Protein AF-A0A945FI73-F1 (afdb_monomer)

Radius of gyration: 17.89 Å; Cα contacts (8 Å, |Δi|>4): 32; chains: 1; bounding box: 19×40×52 Å

Solvent-accessible surface area (backbone atoms only — not comparable to full-atom values): 3503 Å² total; per-residue (Å²): 128,80,46,76,44,72,50,98,92,36,82,72,47,74,38,41,70,68,56,36,54,73,76,30,70,66,53,42,49,52,52,52,56,66,71,48,79,80,76,87,86,86,82,80,73,86,86,75,88,90,136

Mean predicted aligned error: 11.31 Å

Structure (mmCIF, N/CA/C/O backbone):
data_AF-A0A945FI73-F1
#
_entry.id   AF-A0A945FI73-F1
#
loop_
_atom_site.group_PDB
_atom_site.id
_atom_site.type_symbol
_atom_site.label_atom_id
_atom_site.label_alt_id
_atom_site.label_comp_id
_atom_site.label_asym_id
_atom_site.label_entity_id
_atom_site.label_seq_id
_atom_site.pdbx_PDB_ins_code
_atom_site.Cartn_x
_atom_site.Cartn_y
_atom_site.Cartn_z
_atom_site.occupancy
_atom_site.B_iso_or_equiv
_atom_site.auth_seq_id
_atom_site.auth_comp_id
_atom_site.auth_asym_id
_atom_site.auth_atom_id
_atom_site.pdbx_PDB_model_num
ATOM 1 N N . ASP A 1 1 ? 10.545 -9.507 -1.465 1.00 71.62 1 ASP A N 1
ATOM 2 C CA . ASP A 1 1 ? 9.728 -8.322 -1.134 1.00 71.62 1 ASP A CA 1
ATOM 3 C C . ASP A 1 1 ? 8.305 -8.735 -0.822 1.00 71.62 1 ASP A C 1
ATOM 5 O O . ASP A 1 1 ? 7.742 -9.519 -1.576 1.00 71.62 1 ASP A O 1
ATOM 9 N N . GLN A 1 2 ? 7.745 -8.257 0.290 1.00 82.50 2 GLN A N 1
ATOM 10 C CA . GLN A 1 2 ? 6.376 -8.565 0.709 1.00 82.50 2 GLN A CA 1
ATOM 11 C C . GLN A 1 2 ? 5.688 -7.272 1.149 1.00 82.50 2 GLN A C 1
ATOM 13 O O . GLN A 1 2 ? 6.221 -6.533 1.974 1.00 82.50 2 GLN A O 1
ATOM 18 N N . ILE A 1 3 ? 4.514 -7.004 0.591 1.00 88.25 3 ILE A N 1
ATOM 19 C CA . ILE A 1 3 ? 3.699 -5.820 0.850 1.00 88.25 3 ILE A CA 1
ATOM 20 C C . ILE A 1 3 ? 2.449 -6.243 1.617 1.00 88.25 3 ILE A C 1
ATOM 22 O O . ILE A 1 3 ? 1.863 -7.293 1.350 1.00 88.25 3 ILE A O 1
ATOM 26 N N . VAL A 1 4 ? 2.048 -5.413 2.578 1.00 87.62 4 VAL A N 1
ATOM 27 C CA . VAL A 1 4 ? 0.855 -5.608 3.405 1.00 87.62 4 VAL A CA 1
ATOM 28 C C . VAL A 1 4 ? -0.027 -4.373 3.273 1.00 87.62 4 VAL A C 1
ATOM 30 O O . VAL A 1 4 ? 0.390 -3.271 3.628 1.00 87.62 4 VAL A O 1
ATOM 33 N N . VAL A 1 5 ? -1.247 -4.558 2.772 1.00 84.81 5 VAL A N 1
ATOM 34 C CA . VAL A 1 5 ? -2.258 -3.502 2.654 1.00 84.81 5 VAL A CA 1
ATOM 35 C C . VAL A 1 5 ? -3.147 -3.544 3.890 1.00 84.81 5 VAL A C 1
ATOM 37 O O . VAL A 1 5 ? -3.800 -4.554 4.164 1.00 84.81 5 VAL A O 1
ATOM 40 N N . LEU A 1 6 ? -3.172 -2.442 4.637 1.00 88.94 6 LEU A N 1
ATOM 41 C CA . LEU A 1 6 ? -4.006 -2.269 5.823 1.00 88.94 6 LEU A CA 1
ATOM 42 C C . LEU A 1 6 ? -5.206 -1.385 5.486 1.00 88.94 6 LEU A C 1
ATOM 44 O O . LEU A 1 6 ? -5.042 -0.296 4.943 1.00 88.94 6 LEU A O 1
ATOM 48 N N . LYS A 1 7 ? -6.403 -1.839 5.855 1.00 82.25 7 LYS A N 1
ATOM 49 C CA . LYS A 1 7 ? -7.655 -1.095 5.713 1.00 82.25 7 LYS A CA 1
ATOM 50 C C . LYS A 1 7 ? -8.451 -1.203 7.007 1.00 82.25 7 LYS A C 1
ATOM 52 O O . LYS A 1 7 ? -8.605 -2.301 7.538 1.00 82.25 7 LYS A O 1
ATOM 57 N N . ASP A 1 8 ? -8.896 -0.069 7.544 1.00 85.62 8 ASP A N 1
ATOM 58 C CA . ASP A 1 8 ? -9.664 -0.009 8.800 1.00 85.62 8 ASP A CA 1
ATOM 59 C C . ASP A 1 8 ? -8.982 -0.744 9.975 1.00 85.62 8 ASP A C 1
ATOM 61 O O . ASP A 1 8 ? -9.618 -1.393 10.805 1.00 85.62 8 ASP A O 1
ATOM 65 N N . GLY A 1 9 ? -7.646 -0.696 10.021 1.00 91.62 9 GLY A N 1
ATOM 66 C CA . GLY A 1 9 ? -6.846 -1.383 11.040 1.00 91.62 9 GLY A CA 1
ATOM 67 C C . GLY A 1 9 ? -6.765 -2.907 10.879 1.00 91.62 9 GLY A C 1
ATOM 68 O O . GLY A 1 9 ? -6.282 -3.586 11.783 1.00 91.62 9 GLY A O 1
ATOM 69 N N . ARG A 1 10 ? -7.214 -3.463 9.748 1.00 91.25 10 ARG A N 1
ATOM 70 C CA . ARG A 1 10 ? -7.123 -4.892 9.419 1.00 91.25 10 ARG A CA 1
ATOM 71 C C . ARG A 1 10 ? -6.287 -5.122 8.171 1.00 91.25 10 ARG A C 1
ATOM 73 O O . ARG A 1 10 ? -6.225 -4.280 7.279 1.00 91.25 10 ARG A O 1
ATOM 80 N N . VAL A 1 11 ? -5.660 -6.292 8.100 1.00 89.12 11 VAL A N 1
ATOM 81 C CA . VAL A 1 11 ? -4.946 -6.736 6.901 1.00 89.12 11 VAL A CA 1
ATOM 82 C C . VAL A 1 11 ? -5.974 -7.068 5.828 1.00 89.12 11 VAL A C 1
ATOM 84 O O . VAL A 1 11 ? -6.770 -7.990 5.990 1.00 89.12 11 VAL A O 1
ATOM 87 N N . HIS A 1 12 ? -5.969 -6.283 4.757 1.00 86.25 12 HIS A N 1
ATOM 88 C CA . HIS A 1 12 ? -6.858 -6.464 3.619 1.00 86.25 12 HIS A CA 1
ATOM 89 C C . HIS A 1 12 ? -6.247 -7.413 2.588 1.00 86.25 12 HIS A C 1
ATOM 91 O O . HIS A 1 12 ? -6.937 -8.286 2.073 1.00 86.25 12 HIS A O 1
ATOM 97 N N . ALA A 1 13 ? -4.946 -7.269 2.319 1.00 87.06 13 ALA A N 1
ATOM 98 C CA . ALA A 1 13 ? -4.225 -8.129 1.391 1.00 87.06 13 ALA A CA 1
ATOM 99 C C . ALA A 1 13 ? -2.726 -8.168 1.714 1.00 87.06 13 ALA A C 1
ATOM 101 O O . ALA A 1 13 ? -2.163 -7.200 2.236 1.00 87.06 13 ALA A O 1
ATOM 102 N N . THR A 1 14 ? -2.079 -9.285 1.389 1.00 90.62 14 THR A N 1
ATOM 103 C CA . THR A 1 14 ? -0.632 -9.474 1.544 1.00 90.62 14 THR A CA 1
ATOM 104 C C . THR A 1 14 ? -0.075 -10.197 0.335 1.00 90.62 14 THR A C 1
ATOM 106 O O . THR A 1 14 ? -0.609 -11.238 -0.034 1.00 90.62 14 THR A O 1
ATOM 109 N N . GLY A 1 15 ? 1.010 -9.694 -0.239 1.00 89.56 15 GLY A N 1
ATOM 110 C CA . GLY A 1 15 ? 1.593 -10.295 -1.432 1.00 89.56 15 GLY A CA 1
ATOM 111 C C . GLY A 1 15 ? 2.739 -9.471 -1.991 1.00 89.56 15 GLY A C 1
ATOM 112 O O . GLY A 1 15 ? 3.262 -8.573 -1.330 1.00 89.56 15 GLY A O 1
ATOM 113 N N . THR A 1 16 ? 3.148 -9.780 -3.213 1.00 90.88 16 THR A N 1
ATOM 114 C CA . THR A 1 16 ? 4.067 -8.925 -3.969 1.00 90.88 16 THR A CA 1
ATOM 115 C C . THR A 1 16 ? 3.305 -7.743 -4.565 1.00 90.88 16 THR A C 1
ATOM 117 O O . THR A 1 16 ? 2.077 -7.754 -4.641 1.00 90.88 16 THR A O 1
ATOM 120 N N . LEU A 1 17 ? 4.027 -6.701 -4.983 1.00 85.94 17 LEU A N 1
ATOM 121 C CA . LEU A 1 17 ? 3.399 -5.535 -5.605 1.00 85.94 17 LEU A CA 1
ATOM 122 C C . LEU A 1 17 ? 2.571 -5.927 -6.832 1.00 85.94 17 LEU A C 1
ATOM 124 O O . LEU A 1 17 ? 1.418 -5.528 -6.912 1.00 85.94 17 LEU A O 1
ATOM 128 N N . ASP A 1 18 ? 3.133 -6.724 -7.742 1.00 86.62 18 ASP A N 1
ATOM 129 C CA . ASP A 1 18 ? 2.433 -7.200 -8.940 1.00 86.62 18 ASP A CA 1
ATOM 130 C C . ASP A 1 18 ? 1.161 -7.986 -8.607 1.00 86.62 18 ASP A C 1
ATOM 132 O O . ASP A 1 18 ? 0.114 -7.715 -9.184 1.00 86.62 18 ASP A O 1
ATOM 136 N N . ASP A 1 19 ? 1.217 -8.896 -7.632 1.00 87.62 19 ASP A N 1
ATOM 137 C CA . ASP A 1 19 ? 0.062 -9.713 -7.237 1.00 87.62 19 ASP A CA 1
ATOM 138 C C . ASP A 1 19 ? -1.065 -8.862 -6.631 1.00 87.62 19 ASP A C 1
ATOM 140 O O . ASP A 1 19 ? -2.242 -9.039 -6.946 1.00 87.62 19 ASP A O 1
ATOM 144 N N . LEU A 1 20 ? -0.711 -7.859 -5.823 1.00 88.25 20 LEU A N 1
ATOM 145 C CA . LEU A 1 20 ? -1.673 -6.897 -5.290 1.00 88.25 20 LEU A CA 1
ATOM 146 C C . LEU A 1 20 ? -2.197 -5.954 -6.379 1.00 88.25 20 LEU A C 1
ATOM 148 O O . LEU A 1 20 ? -3.364 -5.580 -6.356 1.00 88.25 20 LEU A O 1
ATOM 152 N N . LEU A 1 21 ? -1.362 -5.562 -7.340 1.00 85.31 21 LEU A N 1
ATOM 153 C CA . LEU A 1 21 ? -1.783 -4.740 -8.472 1.00 85.31 21 LEU A CA 1
ATOM 154 C C . LEU A 1 21 ? -2.663 -5.506 -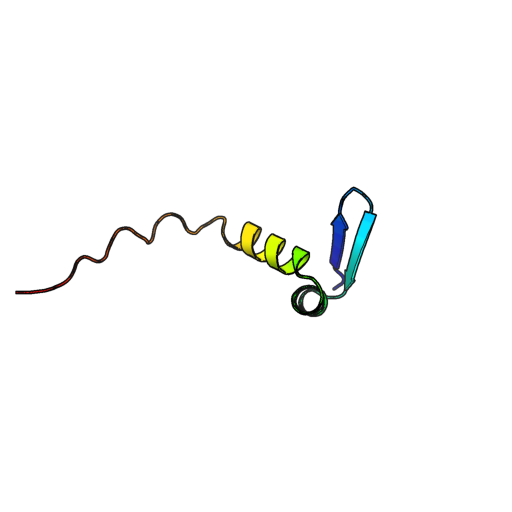9.460 1.00 85.31 21 LEU A C 1
ATOM 156 O O . LEU A 1 21 ? -3.403 -4.845 -10.183 1.00 85.31 21 LEU A O 1
ATOM 160 N N . ASP A 1 22 ? -2.623 -6.838 -9.494 1.00 85.50 22 ASP A N 1
ATOM 161 C CA . ASP A 1 22 ? -3.479 -7.681 -10.339 1.00 85.50 22 ASP A CA 1
ATOM 162 C C . ASP A 1 22 ? -4.779 -8.087 -9.620 1.00 85.50 22 ASP A C 1
ATOM 164 O O . ASP A 1 22 ? -5.879 -7.913 -10.153 1.00 85.50 22 ASP A O 1
ATOM 168 N N . SER A 1 23 ? -4.685 -8.490 -8.351 1.00 81.94 23 SER A N 1
ATOM 169 C CA . SER A 1 23 ? -5.826 -8.988 -7.572 1.00 81.94 23 SER A CA 1
ATOM 170 C C . SER A 1 23 ? -6.598 -7.915 -6.794 1.00 81.94 23 SER A C 1
ATOM 172 O O . SER A 1 23 ? -7.764 -8.133 -6.462 1.00 81.94 23 SER A O 1
ATOM 174 N N . CYS A 1 24 ? -6.001 -6.749 -6.505 1.00 81.38 24 CYS A N 1
ATOM 175 C CA . CYS A 1 24 ? -6.561 -5.777 -5.561 1.00 81.38 24 CYS A CA 1
ATOM 176 C C . CYS A 1 24 ? -6.732 -4.372 -6.168 1.00 81.38 24 CYS A C 1
ATOM 178 O O . CYS A 1 24 ? -5.778 -3.618 -6.380 1.00 81.38 24 CYS A O 1
ATOM 180 N N . GLU A 1 25 ? -7.989 -3.975 -6.398 1.00 78.94 25 GLU A N 1
ATOM 181 C CA . GLU A 1 25 ? -8.335 -2.626 -6.876 1.00 78.94 25 GLU A CA 1
ATOM 182 C C . GLU A 1 25 ?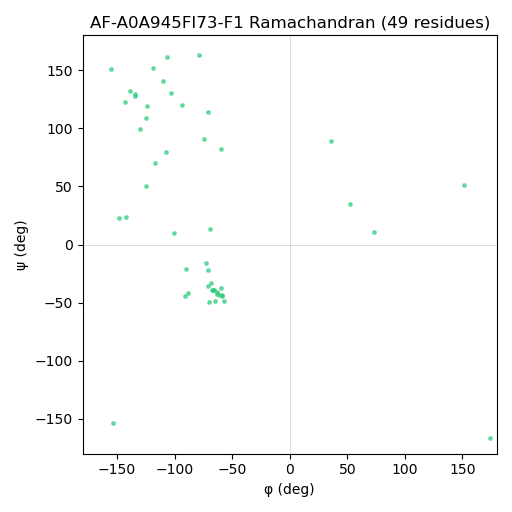 -7.876 -1.514 -5.931 1.00 78.94 25 GLU A C 1
ATOM 184 O O . GLU A 1 25 ? -7.406 -0.478 -6.400 1.00 78.94 25 GLU A O 1
ATOM 189 N N . GLU A 1 26 ? -7.951 -1.737 -4.619 1.00 81.12 26 GLU A N 1
ATOM 190 C CA . GLU A 1 26 ? -7.545 -0.748 -3.616 1.00 81.12 26 GLU A CA 1
ATOM 191 C C . GLU A 1 26 ? -6.049 -0.434 -3.718 1.00 81.12 26 GLU A C 1
ATOM 193 O O . GLU A 1 26 ? -5.661 0.733 -3.697 1.00 81.12 26 GLU A O 1
ATOM 198 N N . MET A 1 27 ? -5.199 -1.454 -3.907 1.00 85.12 27 MET A N 1
ATOM 199 C CA . MET A 1 27 ? -3.760 -1.244 -4.099 1.00 85.12 27 MET A CA 1
ATOM 200 C C . MET A 1 27 ? -3.486 -0.447 -5.378 1.00 85.12 27 MET A C 1
ATOM 202 O O . MET A 1 27 ? -2.664 0.471 -5.374 1.00 85.12 27 M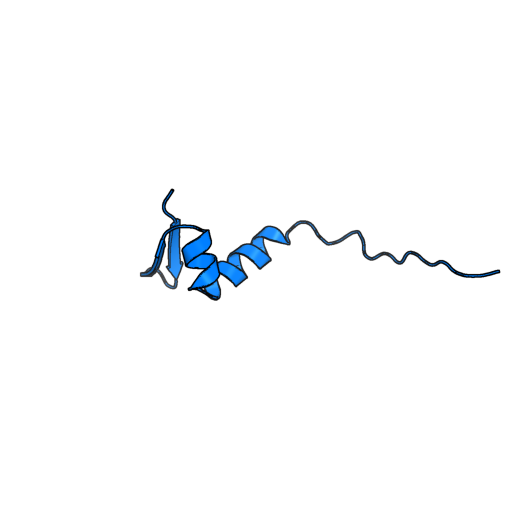ET A O 1
ATOM 206 N N . ARG A 1 28 ? -4.212 -0.747 -6.466 1.00 83.25 28 ARG A N 1
ATOM 207 C CA . ARG A 1 28 ? -4.121 0.014 -7.722 1.00 83.25 28 ARG A CA 1
ATOM 208 C C . ARG A 1 28 ? -4.517 1.477 -7.533 1.00 83.25 28 ARG A C 1
ATOM 210 O O . ARG A 1 28 ? -3.841 2.350 -8.079 1.00 83.25 28 ARG A O 1
ATOM 217 N N . GLN A 1 29 ? -5.594 1.756 -6.796 1.00 81.81 29 GLN A N 1
ATOM 218 C CA . GLN A 1 29 ? -6.022 3.128 -6.517 1.00 81.81 29 GLN A CA 1
ATOM 219 C C . GLN A 1 29 ? -4.991 3.873 -5.673 1.00 81.81 29 GLN A C 1
ATOM 221 O O . GLN A 1 29 ? -4.568 4.955 -6.073 1.00 81.81 29 GLN A O 1
ATOM 226 N N . LEU A 1 30 ? -4.516 3.273 -4.579 1.00 81.81 30 LEU A N 1
ATOM 227 C CA . LEU A 1 30 ? -3.522 3.885 -3.696 1.00 81.81 30 LEU A CA 1
ATOM 228 C C . LEU A 1 30 ? -2.227 4.216 -4.453 1.00 81.81 30 LEU A C 1
ATOM 230 O O . LEU A 1 30 ? -1.681 5.307 -4.319 1.00 81.81 30 LEU A O 1
ATOM 234 N N . TRP A 1 31 ? -1.765 3.292 -5.302 1.00 81.50 31 TRP A N 1
ATOM 235 C CA . TRP A 1 31 ? -0.568 3.471 -6.123 1.00 81.50 31 TRP A CA 1
ATOM 236 C C . TRP A 1 31 ? -0.743 4.555 -7.192 1.00 81.50 31 TRP A C 1
ATOM 238 O O . TRP A 1 31 ? 0.172 5.341 -7.441 1.00 81.50 31 TRP A O 1
ATOM 248 N N . ARG A 1 32 ? -1.925 4.635 -7.818 1.00 79.19 32 ARG A N 1
ATOM 249 C CA . ARG A 1 32 ? -2.256 5.703 -8.773 1.00 79.19 32 ARG A CA 1
ATOM 250 C C . ARG A 1 32 ? -2.339 7.067 -8.101 1.00 79.19 32 ARG A C 1
ATOM 252 O O . ARG A 1 32 ? -1.884 8.039 -8.698 1.00 79.19 32 ARG A O 1
ATOM 259 N N . ASP A 1 33 ? -2.898 7.134 -6.900 1.00 79.19 33 ASP A N 1
ATOM 260 C CA . ASP A 1 33 ? -3.061 8.375 -6.149 1.00 79.19 33 ASP A CA 1
ATOM 261 C C . ASP A 1 33 ? -1.702 8.905 -5.659 1.00 79.19 33 ASP A C 1
ATOM 263 O O . ASP A 1 33 ? -1.308 10.028 -5.982 1.00 79.19 33 ASP A O 1
ATOM 267 N N . HIS A 1 34 ? -0.887 8.045 -5.037 1.00 68.56 34 HIS A N 1
ATOM 268 C CA . HIS A 1 34 ? 0.467 8.403 -4.598 1.00 68.56 34 HIS A CA 1
ATOM 269 C C . HIS A 1 34 ? 1.447 8.645 -5.760 1.00 68.56 34 HIS A C 1
A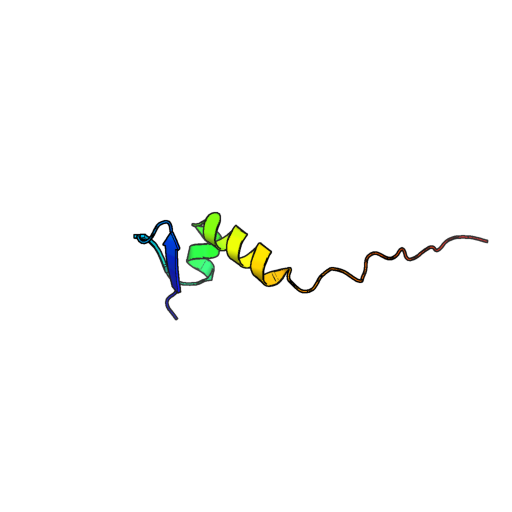TOM 271 O O . HIS A 1 34 ? 2.327 9.502 -5.663 1.00 68.56 34 HIS A O 1
ATOM 277 N N . GLY A 1 35 ? 1.299 7.934 -6.882 1.00 62.28 35 GLY A N 1
ATOM 278 C CA . GLY A 1 35 ? 2.115 8.128 -8.086 1.00 62.28 35 GLY A CA 1
ATOM 279 C C . GLY A 1 35 ? 1.789 9.412 -8.859 1.00 62.28 35 GLY A C 1
ATOM 280 O O . GLY A 1 35 ? 2.591 9.856 -9.683 1.00 62.28 35 GLY A O 1
ATOM 281 N N . LYS A 1 36 ? 0.634 10.040 -8.592 1.00 52.19 36 LYS A N 1
ATOM 282 C CA . LYS A 1 36 ? 0.178 11.272 -9.255 1.00 52.19 36 LYS A CA 1
ATOM 283 C C . LYS A 1 36 ? 0.398 12.555 -8.454 1.00 52.19 36 LYS A C 1
ATOM 285 O O . LYS A 1 36 ? 0.011 13.621 -8.930 1.00 52.19 36 LYS A O 1
ATOM 290 N N . ALA A 1 37 ? 1.136 12.523 -7.345 1.00 53.38 37 ALA A N 1
ATOM 291 C CA . ALA A 1 37 ? 1.485 13.731 -6.589 1.00 53.38 37 ALA A CA 1
ATOM 292 C C . ALA A 1 37 ? 2.486 14.687 -7.295 1.00 53.38 37 ALA A C 1
ATOM 294 O O . ALA A 1 37 ? 3.016 15.598 -6.662 1.00 53.38 37 ALA A O 1
ATOM 295 N N . ARG A 1 38 ? 2.756 14.534 -8.606 1.00 56.47 38 ARG A N 1
ATOM 296 C CA . ARG A 1 38 ? 3.577 15.499 -9.370 1.00 56.47 38 ARG A CA 1
ATOM 297 C C . ARG A 1 38 ? 3.132 15.788 -10.807 1.00 56.47 38 ARG A C 1
ATOM 299 O O . ARG A 1 38 ? 3.942 16.241 -11.605 1.00 56.47 38 ARG A O 1
ATOM 306 N N . LYS A 1 39 ? 1.856 15.583 -11.150 1.00 49.25 39 LYS A N 1
ATOM 307 C CA . LYS A 1 39 ? 1.297 16.082 -12.422 1.00 49.25 39 LYS A CA 1
ATOM 308 C C . LYS A 1 39 ? 0.183 17.102 -12.194 1.00 49.25 39 LYS A C 1
ATOM 310 O O . LYS A 1 39 ? -0.986 16.849 -12.448 1.00 49.25 39 LYS A O 1
ATOM 315 N N . LYS A 1 40 ? 0.588 18.278 -11.716 1.00 49.78 40 LYS A N 1
ATOM 316 C CA . LYS A 1 40 ? -0.031 19.561 -12.066 1.00 49.78 40 LYS A CA 1
ATOM 317 C C . LYS A 1 40 ? 1.102 20.494 -12.478 1.00 49.78 40 LYS A C 1
ATOM 319 O O . LYS A 1 40 ? 1.786 20.979 -11.583 1.00 49.78 40 LYS A O 1
ATOM 324 N N . GLN A 1 41 ? 1.303 20.630 -13.794 1.00 46.03 41 GLN A N 1
ATOM 325 C CA . GLN A 1 41 ? 2.043 21.669 -14.548 1.00 46.03 41 GLN A CA 1
ATOM 326 C C . GLN A 1 41 ? 2.603 21.093 -15.873 1.00 46.03 41 GLN A C 1
ATOM 328 O O . GLN A 1 41 ? 3.787 21.190 -16.137 1.00 46.03 41 GLN A O 1
ATOM 333 N N . ASP A 1 42 ? 1.774 20.443 -16.695 1.00 49.84 42 ASP A N 1
ATOM 334 C CA . ASP A 1 42 ? 2.098 20.188 -18.122 1.00 49.84 42 ASP A CA 1
ATOM 335 C C . ASP A 1 42 ? 0.813 20.183 -18.982 1.00 49.84 42 ASP A C 1
ATOM 337 O O . ASP A 1 42 ? 0.735 19.590 -20.052 1.00 49.84 42 ASP A O 1
ATOM 341 N N . GLU A 1 43 ? -0.230 20.848 -18.479 1.00 50.06 43 GLU A N 1
ATOM 342 C CA . GLU A 1 43 ? -1.486 21.116 -19.188 1.00 50.06 43 GLU A CA 1
ATOM 343 C C . GLU A 1 43 ? -1.742 22.634 -19.161 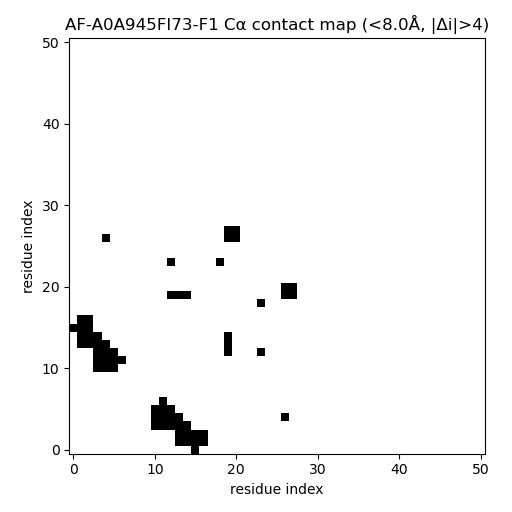1.00 50.06 43 GLU A C 1
ATOM 345 O O . GLU A 1 43 ? -2.803 23.097 -18.766 1.00 50.06 43 GLU A O 1
ATOM 350 N N . GLU A 1 44 ? -0.735 23.425 -19.544 1.00 49.22 44 GLU A N 1
ATOM 351 C CA . GLU A 1 44 ? -0.963 24.71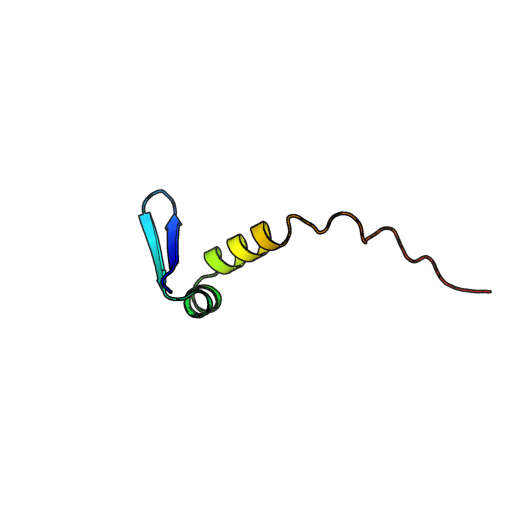9 -20.202 1.00 49.22 44 GLU A CA 1
ATOM 352 C C . GLU A 1 44 ? -0.573 24.54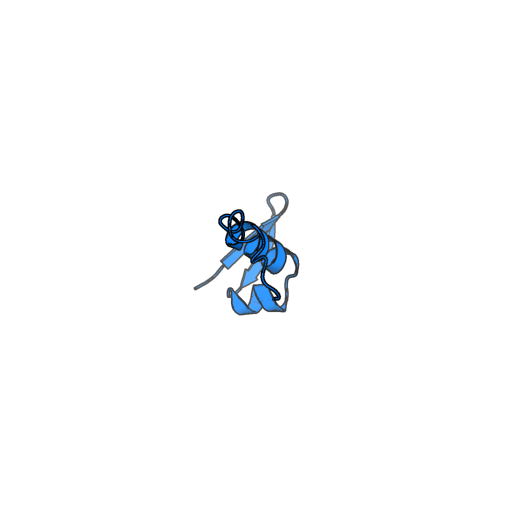8 -21.673 1.00 49.22 44 GLU A C 1
ATOM 354 O O . GLU A 1 44 ? 0.545 24.807 -22.104 1.00 49.22 44 GLU A O 1
ATOM 359 N N . GLU A 1 45 ? -1.521 23.943 -22.387 1.00 47.88 45 GLU A N 1
ATOM 360 C CA . GLU A 1 45 ? -1.907 24.245 -23.762 1.00 47.88 45 GLU A CA 1
ATOM 361 C C . GLU A 1 45 ? -0.777 24.666 -24.720 1.00 47.88 45 GLU A C 1
ATOM 363 O O . GLU A 1 45 ? -0.502 25.839 -24.968 1.00 47.88 45 GLU A O 1
ATOM 368 N N . HIS A 1 46 ? -0.187 23.652 -25.352 1.00 48.28 46 HIS A N 1
ATOM 369 C CA . HIS A 1 46 ? 0.475 23.761 -26.646 1.00 48.28 46 HIS A CA 1
ATOM 370 C C . HIS A 1 46 ? -0.538 24.247 -27.700 1.00 48.28 46 HIS A C 1
ATOM 372 O O . HIS A 1 46 ? -1.135 23.461 -28.434 1.00 48.28 46 HIS A O 1
ATOM 378 N N . GLY A 1 47 ? -0.751 25.560 -27.745 1.00 46.91 47 GLY A N 1
ATOM 379 C CA . GLY A 1 47 ? -1.453 26.249 -28.815 1.00 46.91 47 GLY A CA 1
ATOM 380 C C . GLY A 1 47 ? -0.566 2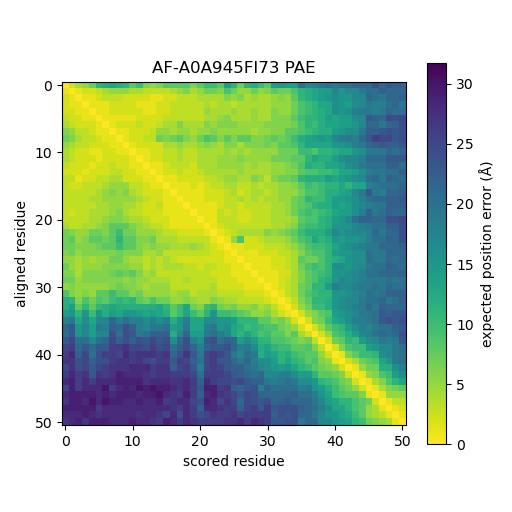6.328 -30.054 1.00 46.91 47 GLY A C 1
ATOM 381 O O . GLY A 1 47 ? 0.216 27.258 -30.235 1.00 46.91 47 GLY A O 1
ATOM 382 N N . THR A 1 48 ? -0.664 25.343 -30.933 1.00 58.25 48 THR A N 1
ATOM 383 C CA . THR A 1 48 ? -0.321 25.500 -32.355 1.00 58.25 48 THR A CA 1
ATOM 384 C C . THR A 1 48 ? -1.342 24.654 -33.108 1.00 58.25 48 THR A C 1
ATOM 386 O O . THR A 1 48 ? -1.457 23.477 -32.759 1.00 58.25 48 THR A O 1
ATOM 389 N N . PRO A 1 49 ? -2.149 25.189 -34.057 1.00 55.12 49 PRO A N 1
ATOM 390 C CA . PRO A 1 49 ? -1.693 25.828 -35.315 1.00 55.12 49 PRO A CA 1
ATOM 391 C C . PRO A 1 49 ? -2.706 26.885 -35.867 1.00 55.12 49 PRO A C 1
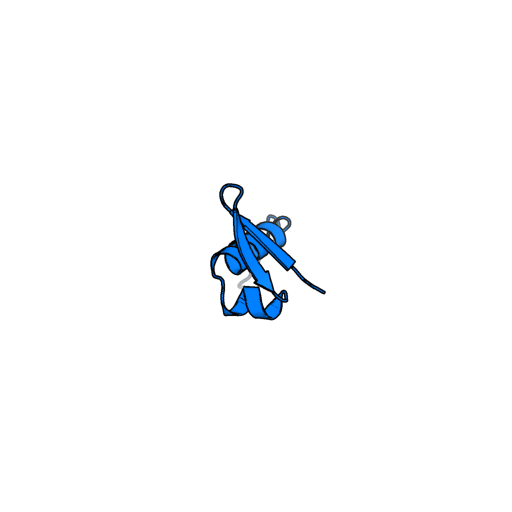ATOM 393 O O . PRO A 1 49 ? -3.587 27.303 -35.119 1.00 55.12 49 PRO A O 1
ATOM 396 N N . PRO A 1 50 ? -2.779 27.202 -37.181 1.00 61.69 50 PRO A N 1
ATOM 397 C CA . PRO A 1 50 ? -1.793 27.627 -38.194 1.00 61.69 50 PRO A CA 1
ATOM 398 C C . PRO A 1 50 ? -1.954 29.146 -38.526 1.00 61.69 50 PRO A C 1
ATOM 400 O O . PRO A 1 50 ? -2.956 29.753 -38.158 1.00 61.69 50 PRO A O 1
ATOM 403 N N . GLN A 1 51 ? -0.974 29.837 -39.123 1.00 53.94 51 GLN A N 1
ATOM 404 C CA . GLN A 1 51 ? -0.860 30.213 -40.551 1.00 53.94 51 GLN A CA 1
ATOM 405 C C . GLN A 1 51 ? 0.421 31.043 -40.726 1.00 53.94 51 GLN A C 1
ATOM 407 O O . GLN A 1 51 ? 0.680 31.887 -39.837 1.00 53.94 51 GLN A O 1
#

Nearest PDB structures (foldseek):
  5u1d-assembly1_A  TM=8.265E-01  e=1.588E+00  Homo sapiens
  7y1n-assembly1_A  TM=7.602E-01  e=1.588E+00  Rattus norvegicus
  5kpi-assembly2_B  TM=8.321E-01  e=2.117E+00  Mus musculus

Secondary structure (DSSP, 8-state):
--EEEEETTEEEEEE-HHHHHHH-HHHHHHHHHHHTTT-SSS-S-------

Foldseek 3Di:
DKDFDDDPNDTPDIDDLVVCCVPPPVSVVVCVVVVPPPPDDPPPDPDDDDD

Sequence (51 aa):
DQIVVLKDGRVHATGTLDDLLDSCEEMRQLWRDHGKARKKQDEEEHGTPPQ

pLDDT: mean 73.76, std 15.91, range [46.03, 91.62]